Protein AF-A0A7V4Q4X7-F1 (afdb_monomer)

Solvent-accessible surface area (backbone atoms only — not comparable to full-atom values): 3614 Å² total; per-residue (Å²): 118,56,55,65,74,62,47,66,76,51,65,87,52,95,72,38,78,39,72,35,71,58,84,83,44,58,46,58,82,76,30,76,39,74,44,75,39,58,58,86,62,48,53,60,56,52,52,51,52,54,50,52,56,53,63,76,74,109

Foldseek 3Di:
DPDVVVCVVCVPPPAAEEEECDPPDPVVVVHPYYDHDDPVVPVVVVVVVVVVVVVVVD

pLDDT: mean 90.33, std 10.54, range [55.0, 98.06]

Radius of gyration: 13.6 Å; Cα contacts (8 Å, |Δi|>4): 50; chains: 1; bounding box: 37×21×30 Å

Sequence (58 aa):
SGAIQHLVGMQDSDVVIAINRDPEAPIFQVASYGIVGDLFRIIPALTSKLRALKASRS

Nearest PDB structures (foldseek):
  7koe-assembly1_F  TM=9.724E-01  e=6.018E-04  Thermotoga maritima MSB8
  5ol2-assembly2_D  TM=9.364E-01  e=4.767E-03  Clostridioides difficile
  2czg-assembly1_A  TM=6.832E-01  e=2.205E+00  Pyrococcus horikoshii OT3
  2czg-assembly1_B  TM=6.828E-01  e=2.544E+00  Pyrococcus horikoshii OT3
  1kj9-assembly1_B  TM=6.215E-01  e=2.544E+00  Escherichia coli

Structure (mmCIF, N/CA/C/O backbone):
data_AF-A0A7V4Q4X7-F1
#
_entry.id   AF-A0A7V4Q4X7-F1
#
loop_
_atom_site.group_PDB
_atom_site.id
_atom_site.type_symbol
_atom_site.label_atom_id
_atom_site.label_alt_id
_atom_site.label_comp_id
_atom_site.label_asym_id
_atom_site.label_entity_id
_atom_site.label_seq_id
_atom_site.pdbx_PDB_ins_code
_atom_site.Cartn_x
_atom_site.Cartn_y
_atom_site.Cartn_z
_atom_site.occupancy
_atom_site.B_iso_or_equiv
_atom_site.auth_seq_id
_atom_site.auth_comp_id
_atom_site.auth_asym_id
_atom_site.auth_atom_id
_atom_site.pdbx_PDB_model_num
ATOM 1 N N . SER A 1 1 ? 11.032 1.082 -5.646 1.00 55.00 1 SER A N 1
ATOM 2 C CA . SER A 1 1 ? 10.754 -0.109 -6.476 1.00 55.00 1 SER A CA 1
ATOM 3 C C . SER A 1 1 ? 10.863 -1.441 -5.724 1.00 55.00 1 SER A C 1
ATOM 5 O O . SER A 1 1 ? 10.585 -2.455 -6.342 1.00 55.00 1 SER A O 1
ATOM 7 N N . GLY A 1 2 ? 11.206 -1.484 -4.424 1.00 58.06 2 GLY A N 1
ATOM 8 C CA . GLY A 1 2 ? 11.453 -2.751 -3.706 1.00 58.06 2 GLY A C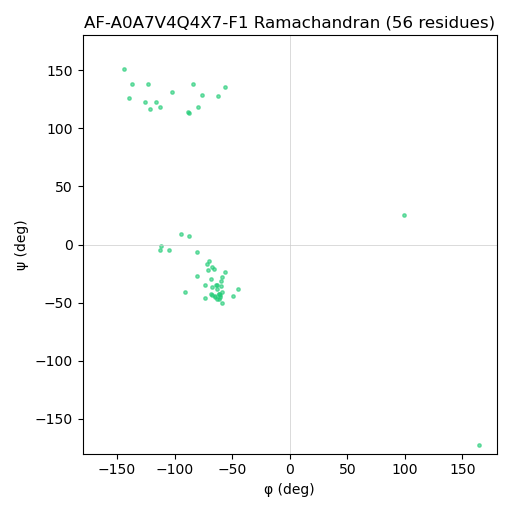A 1
ATOM 9 C C . GLY A 1 2 ? 12.938 -3.103 -3.563 1.00 58.06 2 GLY A C 1
ATOM 10 O O . GLY A 1 2 ? 13.282 -4.270 -3.443 1.00 58.06 2 GLY A O 1
ATOM 11 N N . ALA A 1 3 ? 13.834 -2.106 -3.596 1.00 72.38 3 ALA A N 1
ATOM 12 C CA . ALA A 1 3 ? 15.246 -2.333 -3.299 1.00 72.38 3 ALA A CA 1
ATOM 13 C C . ALA A 1 3 ? 15.379 -2.976 -1.909 1.00 72.38 3 ALA A C 1
ATOM 15 O O . ALA A 1 3 ? 14.727 -2.521 -0.969 1.00 72.38 3 ALA A O 1
ATOM 16 N N . ILE A 1 4 ? 16.228 -3.999 -1.791 1.00 71.88 4 ILE A N 1
ATOM 17 C CA . ILE A 1 4 ? 16.393 -4.857 -0.601 1.00 71.88 4 ILE A CA 1
ATOM 18 C C . ILE A 1 4 ? 16.458 -4.047 0.706 1.00 71.88 4 ILE A C 1
ATOM 20 O O . ILE A 1 4 ? 15.838 -4.413 1.696 1.00 71.88 4 ILE A O 1
ATOM 24 N N . GLN A 1 5 ? 17.122 -2.890 0.689 1.00 73.75 5 GLN A N 1
ATOM 25 C CA . GLN A 1 5 ? 17.256 -1.996 1.846 1.00 73.75 5 GLN A CA 1
ATOM 26 C C . GLN A 1 5 ? 15.922 -1.417 2.354 1.00 73.75 5 GLN A C 1
ATOM 28 O O . GLN A 1 5 ? 15.747 -1.262 3.557 1.00 73.75 5 GLN A O 1
ATOM 33 N N . HIS A 1 6 ? 14.963 -1.126 1.469 1.00 73.06 6 HIS A N 1
ATOM 34 C CA . HIS A 1 6 ? 13.623 -0.697 1.883 1.00 73.06 6 HIS A CA 1
ATOM 35 C C . HIS A 1 6 ? 12.808 -1.867 2.447 1.00 73.06 6 HIS A C 1
ATOM 37 O O . HIS A 1 6 ? 12.031 -1.661 3.371 1.00 73.06 6 HIS A O 1
ATOM 43 N N . LEU A 1 7 ? 12.988 -3.077 1.901 1.00 75.06 7 LEU A N 1
ATOM 44 C CA . LEU A 1 7 ? 12.266 -4.279 2.331 1.00 75.06 7 LEU A CA 1
ATOM 45 C C . LEU A 1 7 ? 12.668 -4.711 3.744 1.00 75.06 7 LEU A C 1
ATOM 47 O O . LEU A 1 7 ? 11.800 -4.985 4.565 1.00 75.06 7 LEU A O 1
ATOM 51 N N . VAL A 1 8 ? 13.968 -4.687 4.049 1.00 77.62 8 VAL A N 1
ATOM 52 C CA . VAL A 1 8 ? 14.483 -4.975 5.399 1.00 77.62 8 VAL A CA 1
ATOM 53 C C . VAL A 1 8 ? 13.893 -4.009 6.429 1.00 77.62 8 VAL A C 1
ATOM 55 O O . VAL A 1 8 ? 13.483 -4.432 7.501 1.00 77.62 8 VAL A O 1
ATOM 58 N N . GLY A 1 9 ? 13.773 -2.721 6.091 1.00 78.50 9 GLY A N 1
ATOM 59 C CA . GLY A 1 9 ? 13.207 -1.717 6.998 1.00 78.50 9 GLY A CA 1
ATOM 60 C C . GLY A 1 9 ? 11.698 -1.835 7.249 1.00 78.50 9 GLY A C 1
ATOM 61 O O . GLY A 1 9 ? 11.199 -1.200 8.171 1.00 78.50 9 GLY A O 1
ATOM 62 N N . MET A 1 10 ? 10.966 -2.614 6.444 1.00 84.44 10 MET A N 1
ATOM 63 C CA . MET A 1 10 ? 9.517 -2.817 6.597 1.00 84.44 10 MET A CA 1
ATOM 64 C C . MET A 1 10 ? 9.140 -4.242 7.021 1.00 84.44 10 MET A C 1
ATOM 66 O O . MET A 1 10 ? 7.954 -4.505 7.208 1.00 84.44 10 MET A O 1
ATOM 70 N N . GLN A 1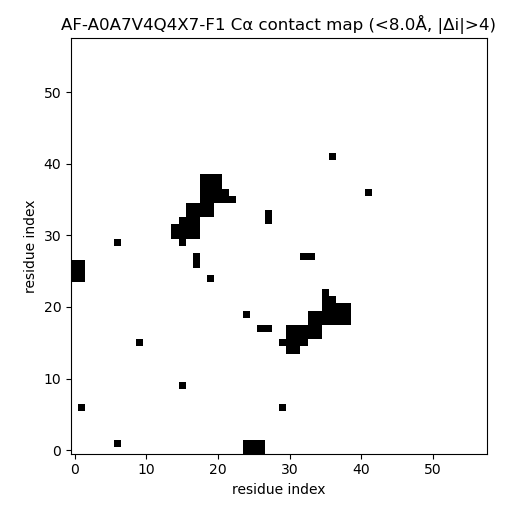 11 ? 10.118 -5.142 7.180 1.00 78.81 11 GLN A N 1
ATOM 71 C CA . GLN A 1 11 ? 9.893 -6.576 7.390 1.00 78.81 11 GLN A CA 1
ATOM 72 C C . GLN A 1 11 ? 9.075 -6.890 8.654 1.00 78.81 11 GLN A C 1
ATOM 74 O O . GLN A 1 11 ? 8.298 -7.840 8.641 1.00 78.81 11 GLN A O 1
ATOM 79 N N . ASP A 1 12 ? 9.195 -6.065 9.696 1.00 86.38 12 ASP A N 1
ATOM 80 C CA . ASP A 1 12 ? 8.490 -6.248 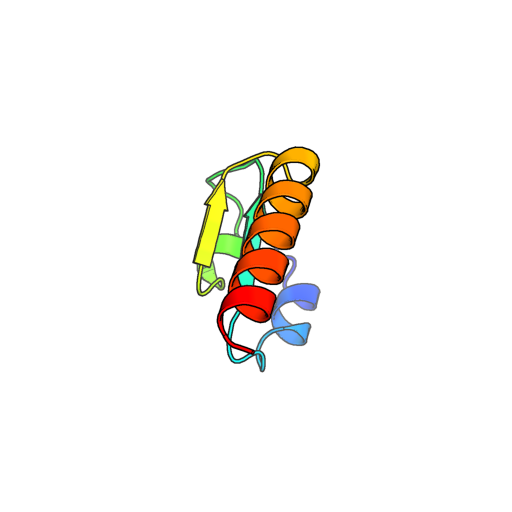10.974 1.00 86.38 12 ASP A CA 1
ATOM 81 C C . ASP A 1 12 ? 7.086 -5.610 11.003 1.00 86.38 12 ASP A C 1
ATOM 83 O O . ASP A 1 12 ? 6.454 -5.533 12.054 1.00 86.38 12 ASP A O 1
ATOM 87 N N . SER A 1 13 ? 6.586 -5.098 9.873 1.00 92.12 13 SER A N 1
ATOM 88 C CA . SER A 1 13 ? 5.241 -4.511 9.815 1.00 92.12 13 SER A CA 1
ATOM 89 C C . SER A 1 13 ? 4.165 -5.599 9.790 1.00 92.12 13 SER A C 1
ATOM 91 O O . SER A 1 13 ? 4.172 -6.442 8.898 1.00 92.12 13 SER A O 1
ATOM 93 N N . ASP A 1 14 ? 3.169 -5.512 10.681 1.00 93.38 14 ASP A N 1
ATOM 94 C CA . ASP A 1 14 ? 2.015 -6.432 10.688 1.00 93.38 14 ASP A CA 1
ATOM 95 C C . ASP A 1 14 ? 1.215 -6.390 9.374 1.00 93.38 14 ASP A C 1
ATOM 97 O O . ASP A 1 14 ? 0.660 -7.394 8.925 1.00 93.38 14 ASP A O 1
ATOM 101 N N . VAL A 1 15 ? 1.115 -5.204 8.762 1.00 94.25 15 VAL A N 1
ATOM 102 C CA . VAL A 1 15 ? 0.359 -4.977 7.525 1.00 94.25 15 VAL A CA 1
ATOM 103 C C . VAL A 1 15 ? 1.127 -4.044 6.599 1.00 94.25 15 VAL A C 1
ATOM 105 O O . VAL A 1 15 ? 1.442 -2.911 6.962 1.00 94.25 15 VAL A O 1
ATOM 108 N N . VAL A 1 16 ? 1.338 -4.487 5.360 1.00 93.19 16 VAL A N 1
ATOM 109 C CA . VAL A 1 16 ? 1.958 -3.694 4.291 1.00 93.19 16 VAL A CA 1
ATOM 110 C C . VAL A 1 16 ? 0.943 -3.470 3.170 1.00 93.19 16 VAL A C 1
ATOM 112 O O . VAL A 1 16 ? 0.416 -4.422 2.595 1.00 93.19 16 VAL A O 1
ATOM 115 N N . ILE A 1 17 ? 0.667 -2.205 2.839 1.00 95.12 17 ILE A N 1
ATOM 116 C CA . ILE A 1 17 ? -0.218 -1.822 1.727 1.00 95.12 17 ILE A CA 1
ATOM 117 C C . ILE A 1 17 ? 0.621 -1.151 0.640 1.00 95.12 17 ILE A C 1
ATOM 119 O O . ILE A 1 17 ? 1.199 -0.088 0.864 1.00 95.12 17 ILE A O 1
ATOM 123 N N . ALA A 1 18 ? 0.659 -1.748 -0.549 1.00 95.00 18 ALA A N 1
ATOM 124 C CA . ALA A 1 18 ? 1.373 -1.216 -1.702 1.00 95.00 18 ALA A CA 1
ATOM 125 C C . ALA A 1 18 ? 0.415 -0.544 -2.696 1.00 95.00 18 ALA A C 1
ATOM 127 O O . ALA A 1 18 ? -0.586 -1.128 -3.107 1.00 95.00 18 ALA A O 1
ATOM 128 N N . ILE A 1 19 ? 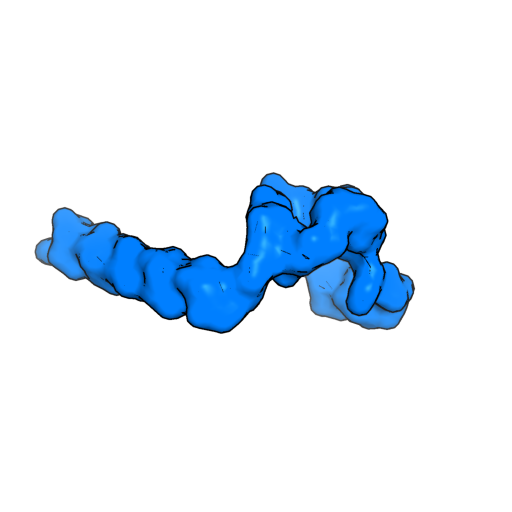0.753 0.676 -3.125 1.00 97.38 19 ILE A N 1
ATOM 129 C CA . ILE A 1 19 ? 0.085 1.386 -4.223 1.00 97.38 19 ILE A CA 1
ATOM 130 C C . ILE A 1 19 ? 1.140 1.698 -5.281 1.00 97.38 19 ILE A C 1
ATOM 132 O O . ILE A 1 19 ? 2.090 2.433 -5.006 1.00 97.38 19 ILE A O 1
ATOM 136 N N . ASN A 1 20 ? 0.992 1.144 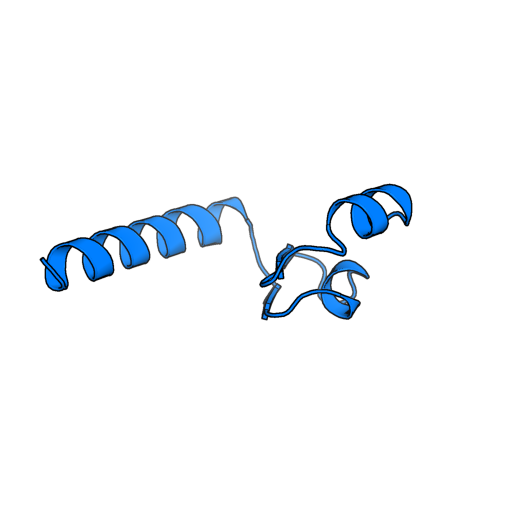-6.482 1.00 96.19 20 ASN A N 1
ATOM 137 C CA . ASN A 1 20 ? 1.941 1.351 -7.576 1.00 96.19 20 ASN A CA 1
ATOM 138 C C . ASN A 1 20 ? 1.213 1.422 -8.920 1.00 96.19 20 ASN A C 1
ATOM 140 O O . ASN A 1 20 ? 0.170 0.810 -9.082 1.00 96.19 20 ASN A O 1
ATOM 144 N N . ARG A 1 21 ? 1.746 2.154 -9.898 1.00 97.06 21 ARG A N 1
ATOM 145 C CA . ARG A 1 21 ? 1.193 2.177 -11.263 1.00 97.06 21 ARG A CA 1
ATOM 146 C C . ARG A 1 21 ? 1.625 0.963 -12.087 1.00 97.06 21 ARG A C 1
ATOM 148 O O . ARG A 1 21 ? 0.913 0.593 -13.011 1.00 97.06 21 ARG A O 1
ATOM 155 N N . ASP A 1 22 ? 2.778 0.388 -11.764 1.00 96.88 22 ASP A N 1
ATOM 156 C CA . ASP A 1 22 ? 3.330 -0.793 -12.420 1.00 96.88 22 ASP A CA 1
ATOM 157 C C . ASP A 1 22 ? 2.807 -2.068 -11.735 1.00 96.88 22 ASP A C 1
ATOM 159 O O . ASP A 1 22 ? 3.136 -2.261 -10.561 1.00 96.88 22 ASP A O 1
ATOM 163 N N . PRO A 1 23 ? 2.002 -2.913 -12.412 1.00 96.12 23 PRO A N 1
ATOM 164 C CA . PRO A 1 23 ? 1.483 -4.161 -11.847 1.00 96.12 23 PRO A CA 1
ATOM 165 C C . PRO A 1 23 ? 2.573 -5.200 -11.549 1.00 96.12 23 PRO A C 1
ATOM 167 O O . PRO A 1 23 ? 2.362 -6.050 -10.690 1.00 96.12 23 PRO A O 1
ATOM 170 N N . GLU A 1 24 ? 3.742 -5.101 -12.184 1.00 95.50 24 GLU A N 1
ATOM 171 C CA . GLU A 1 24 ? 4.854 -6.046 -12.022 1.00 95.50 24 GLU A CA 1
ATOM 172 C C . GLU A 1 24 ? 5.868 -5.586 -10.957 1.00 95.50 24 GLU A C 1
ATOM 174 O O . GLU A 1 24 ? 6.943 -6.168 -10.792 1.00 95.50 24 GLU A O 1
ATOM 179 N N . ALA A 1 25 ? 5.548 -4.527 -10.203 1.00 93.44 25 ALA A N 1
ATOM 180 C CA . ALA A 1 25 ? 6.457 -3.959 -9.218 1.00 93.44 25 ALA A CA 1
ATOM 181 C C . ALA A 1 25 ? 6.800 -4.973 -8.096 1.00 93.44 25 ALA A C 1
ATOM 183 O O . ALA A 1 25 ? 5.894 -5.441 -7.399 1.00 93.44 25 ALA A O 1
ATOM 184 N N . PRO A 1 26 ? 8.095 -5.221 -7.791 1.00 89.88 26 PRO A N 1
ATOM 185 C CA . PRO A 1 26 ? 8.523 -6.208 -6.788 1.00 89.88 26 PRO A CA 1
ATOM 186 C C . PRO A 1 26 ? 7.944 -6.022 -5.379 1.00 89.88 26 PRO A C 1
ATOM 188 O O . PRO A 1 26 ? 7.849 -6.977 -4.615 1.00 89.88 26 PRO A O 1
ATOM 191 N N . ILE A 1 27 ? 7.523 -4.804 -5.022 1.00 90.62 27 ILE A N 1
ATOM 192 C CA . ILE A 1 27 ? 6.889 -4.510 -3.728 1.00 90.62 27 ILE A CA 1
ATOM 193 C C . ILE A 1 27 ? 5.610 -5.329 -3.496 1.00 90.62 27 ILE A C 1
ATOM 195 O O . ILE A 1 27 ? 5.278 -5.624 -2.352 1.00 90.62 27 ILE A O 1
ATOM 199 N N . PHE A 1 28 ? 4.909 -5.734 -4.559 1.00 92.69 28 PHE A N 1
ATOM 200 C CA . PHE A 1 28 ? 3.706 -6.553 -4.427 1.00 92.69 28 PHE A CA 1
ATOM 201 C C . PHE A 1 28 ? 3.992 -7.965 -3.911 1.00 92.69 28 PHE A C 1
ATOM 203 O O . PHE A 1 28 ? 3.094 -8.583 -3.355 1.00 92.69 28 PHE A O 1
ATOM 210 N N . GLN A 1 29 ? 5.233 -8.451 -4.011 1.00 90.62 29 GLN A N 1
ATOM 211 C CA . GLN A 1 29 ? 5.621 -9.763 -3.481 1.00 90.62 29 GLN A CA 1
ATOM 212 C C . GLN A 1 29 ? 5.669 -9.795 -1.948 1.00 90.62 29 GLN A C 1
ATOM 214 O O . GLN A 1 29 ? 5.583 -10.866 -1.357 1.00 90.62 29 GLN A O 1
ATOM 219 N N . VAL A 1 30 ? 5.815 -8.632 -1.305 1.00 88.81 30 VAL A N 1
ATOM 220 C CA . VAL A 1 30 ? 5.910 -8.509 0.160 1.00 88.81 30 VAL A CA 1
ATOM 221 C C . VAL A 1 30 ? 4.707 -7.797 0.785 1.00 88.81 30 VAL A C 1
ATOM 223 O O . VAL A 1 30 ? 4.638 -7.656 2.002 1.00 88.81 30 VAL A O 1
ATOM 226 N N . ALA A 1 31 ? 3.779 -7.288 -0.029 1.00 93.12 31 ALA A N 1
ATOM 227 C CA . ALA A 1 31 ? 2.639 -6.524 0.454 1.00 93.12 31 ALA A CA 1
ATOM 228 C C . ALA A 1 31 ? 1.492 -7.448 0.881 1.00 93.12 31 ALA A C 1
ATOM 230 O O . ALA A 1 31 ? 1.137 -8.380 0.166 1.00 93.12 31 ALA A O 1
ATOM 231 N N . SER A 1 32 ? 0.847 -7.141 2.007 1.00 95.25 32 SER A N 1
ATOM 232 C CA . SER A 1 32 ? -0.396 -7.801 2.429 1.00 95.25 32 SER A CA 1
ATOM 233 C C . SER A 1 32 ? -1.552 -7.461 1.484 1.00 95.25 32 SER A C 1
ATOM 235 O O . SER A 1 32 ? -2.399 -8.303 1.197 1.00 95.25 32 SER A O 1
ATOM 237 N N . TYR A 1 33 ? -1.581 -6.217 0.995 1.00 96.56 33 TYR A N 1
ATOM 238 C CA . TYR A 1 33 ? -2.566 -5.730 0.032 1.00 96.56 33 TYR A CA 1
ATOM 239 C C . TYR A 1 33 ? -1.885 -4.886 -1.047 1.00 96.56 33 TYR A C 1
ATOM 241 O O . TYR A 1 33 ? -1.033 -4.049 -0.743 1.00 96.56 33 TYR A O 1
ATOM 249 N N . GLY A 1 34 ? -2.296 -5.064 -2.303 1.00 96.38 34 GLY A N 1
ATOM 250 C CA . GLY A 1 34 ? -1.776 -4.319 -3.451 1.00 96.38 34 GLY A CA 1
ATOM 251 C C . GLY A 1 34 ? -2.878 -3.599 -4.225 1.00 96.38 34 GLY A C 1
ATOM 252 O O . GLY A 1 34 ? -3.945 -4.162 -4.461 1.00 96.38 34 GLY A O 1
ATOM 253 N N . ILE A 1 35 ? -2.620 -2.357 -4.637 1.00 98.06 35 ILE A N 1
ATOM 254 C CA . ILE A 1 35 ? -3.481 -1.587 -5.540 1.00 98.06 35 ILE A CA 1
ATOM 255 C C . ILE A 1 35 ? -2.643 -1.104 -6.723 1.00 98.06 35 ILE A C 1
ATOM 257 O O . ILE A 1 35 ? -1.670 -0.365 -6.544 1.00 98.06 35 ILE A O 1
ATOM 261 N N . VAL A 1 36 ? -3.059 -1.477 -7.935 1.00 98.00 36 VAL A N 1
ATOM 262 C CA . VAL A 1 36 ? -2.470 -0.953 -9.170 1.00 98.00 36 VAL A CA 1
ATOM 263 C C . VAL A 1 36 ? -3.193 0.335 -9.566 1.00 98.00 36 VAL A C 1
ATOM 265 O O . VAL A 1 36 ? -4.379 0.314 -9.894 1.00 98.00 36 VAL A O 1
ATOM 268 N N . GLY A 1 37 ? -2.507 1.476 -9.513 1.00 97.25 37 GLY A N 1
ATOM 269 C CA . GLY A 1 37 ? -3.067 2.759 -9.923 1.00 97.25 37 GLY A CA 1
ATOM 270 C C . GLY A 1 37 ? -2.289 3.984 -9.451 1.00 97.25 37 GLY A C 1
ATOM 271 O O . GLY A 1 37 ? -1.180 3.911 -8.923 1.00 97.25 37 GLY A O 1
ATOM 272 N N . ASP A 1 38 ? -2.882 5.154 -9.685 1.00 97.25 38 ASP A N 1
ATOM 273 C CA . ASP A 1 38 ? -2.260 6.437 -9.373 1.00 97.25 38 ASP A CA 1
ATOM 274 C C . ASP A 1 38 ? -2.381 6.794 -7.884 1.00 97.25 38 ASP A C 1
ATOM 276 O O . ASP A 1 38 ? -3.485 7.009 -7.373 1.00 97.25 38 ASP A O 1
ATOM 280 N N . LEU A 1 39 ? -1.234 6.936 -7.214 1.00 96.38 39 LEU A N 1
ATOM 281 C CA . LEU A 1 39 ? -1.122 7.345 -5.815 1.00 96.38 39 LEU A CA 1
ATOM 282 C C . LEU A 1 39 ? -1.943 8.605 -5.504 1.00 96.38 39 LEU A C 1
ATOM 284 O O . LEU A 1 39 ? -2.669 8.635 -4.509 1.00 96.38 39 LEU A O 1
ATOM 288 N N . PHE A 1 40 ? -1.884 9.619 -6.374 1.00 96.88 40 PHE A N 1
ATOM 289 C CA . PHE A 1 40 ? -2.562 10.901 -6.152 1.00 96.88 40 PHE A CA 1
ATOM 290 C C . PHE A 1 40 ? -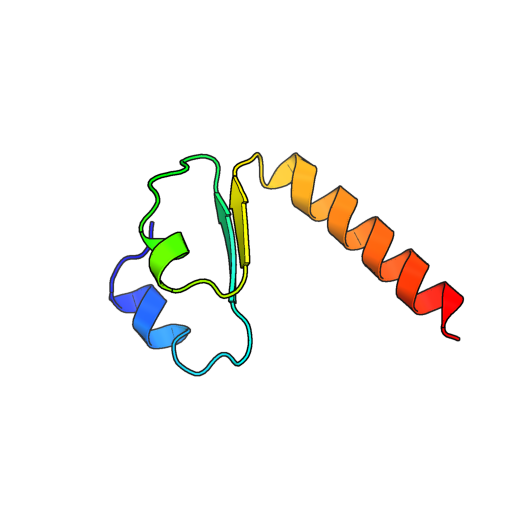4.084 10.817 -6.293 1.00 96.88 40 PHE A C 1
ATOM 292 O O . PHE A 1 40 ? -4.791 11.698 -5.812 1.00 96.88 40 PHE A O 1
ATOM 299 N N . ARG A 1 41 ? -4.607 9.753 -6.911 1.00 97.31 41 ARG A N 1
ATOM 300 C CA . ARG A 1 41 ? -6.050 9.475 -6.957 1.00 97.31 41 ARG A CA 1
ATOM 301 C C . ARG A 1 41 ? -6.485 8.592 -5.793 1.00 97.31 41 ARG A C 1
ATOM 303 O O . ARG A 1 41 ? -7.530 8.829 -5.192 1.00 97.31 41 ARG A O 1
ATOM 310 N N . ILE A 1 42 ? -5.679 7.584 -5.468 1.00 97.62 42 ILE A N 1
ATOM 311 C CA . ILE A 1 42 ? -6.029 6.555 -4.485 1.00 97.62 42 ILE A CA 1
ATOM 312 C C . ILE A 1 42 ? -5.961 7.101 -3.054 1.00 97.62 42 ILE A C 1
ATOM 314 O O . ILE A 1 42 ? -6.900 6.894 -2.286 1.00 97.62 42 ILE A O 1
ATOM 318 N N . ILE A 1 43 ? -4.898 7.826 -2.686 1.00 97.19 43 ILE A N 1
ATOM 319 C CA . ILE A 1 43 ? -4.694 8.289 -1.303 1.00 97.19 43 ILE A CA 1
ATOM 320 C C . ILE A 1 43 ? -5.816 9.220 -0.813 1.00 97.19 43 ILE A C 1
ATOM 322 O O . ILE A 1 43 ? -6.339 8.967 0.281 1.00 97.19 43 ILE A O 1
ATOM 326 N N . PRO A 1 44 ? -6.258 10.245 -1.575 1.00 97.88 44 PRO A N 1
ATOM 327 C CA . PRO A 1 44 ? -7.370 11.091 -1.140 1.00 97.88 44 PRO A CA 1
ATOM 328 C C . PRO A 1 44 ? -8.677 10.307 -0.958 1.00 97.88 44 PRO A C 1
ATOM 330 O O . PRO A 1 44 ? -9.365 10.479 0.052 1.00 97.88 44 PRO A O 1
ATOM 333 N N . ALA A 1 45 ? -8.995 9.401 -1.890 1.00 97.44 45 ALA A N 1
ATOM 334 C CA . ALA A 1 45 ? -10.214 8.595 -1.843 1.00 97.44 45 ALA A CA 1
ATOM 335 C C . ALA A 1 45 ? -10.229 7.628 -0.646 1.00 97.44 45 ALA A C 1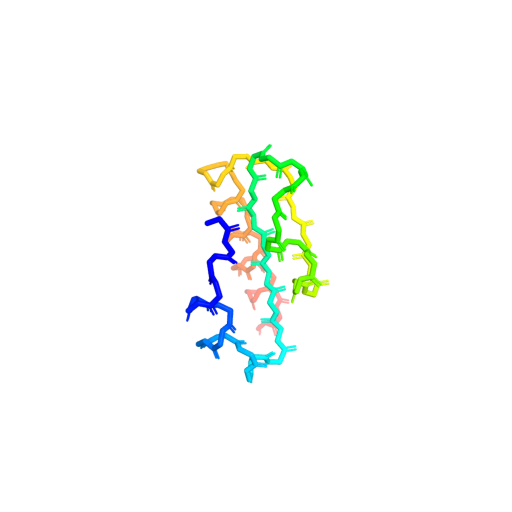
ATOM 337 O O . ALA A 1 45 ? -11.233 7.533 0.066 1.00 97.44 45 ALA A O 1
ATOM 338 N N . LEU A 1 46 ? -9.107 6.946 -0.389 1.00 97.06 46 LEU A N 1
ATOM 339 C CA . LEU A 1 46 ? -8.947 6.050 0.755 1.00 97.06 46 LEU A CA 1
ATOM 340 C C . LEU A 1 46 ? -9.055 6.818 2.078 1.00 97.06 46 LEU A C 1
ATOM 342 O O . LEU A 1 46 ? -9.812 6.425 2.964 1.00 97.06 46 LEU A O 1
ATOM 346 N N . THR A 1 47 ? -8.357 7.950 2.189 1.00 97.12 47 THR A N 1
ATOM 347 C CA . THR A 1 47 ? -8.364 8.787 3.397 1.00 97.12 47 THR A CA 1
ATOM 348 C C . THR A 1 47 ? -9.766 9.299 3.719 1.00 97.12 47 THR A C 1
ATOM 350 O O . THR A 1 47 ? -10.187 9.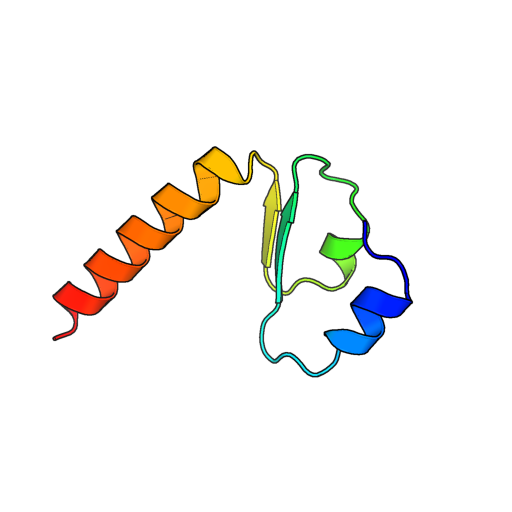243 4.874 1.00 97.12 47 THR A O 1
ATOM 353 N N . SER A 1 48 ? -10.509 9.761 2.708 1.00 97.81 48 SER A N 1
ATOM 354 C CA . SER A 1 48 ? -11.892 10.217 2.874 1.00 97.81 48 SER A CA 1
ATOM 355 C C . SER A 1 48 ? -12.790 9.107 3.433 1.00 97.81 48 SER A C 1
ATOM 357 O O . SER A 1 48 ? -13.430 9.290 4.471 1.00 97.81 48 SER A O 1
ATOM 359 N N . LYS A 1 49 ? -12.757 7.912 2.823 1.00 97.19 49 LYS A N 1
ATOM 360 C CA . LYS A 1 49 ? -13.541 6.756 3.286 1.00 97.19 49 LYS A CA 1
ATOM 361 C C . LYS A 1 49 ? -13.174 6.326 4.705 1.00 97.19 49 LYS A C 1
ATOM 363 O O . LYS A 1 49 ? -14.067 6.065 5.506 1.00 97.19 49 LYS A O 1
ATOM 368 N N . LEU A 1 50 ? -11.883 6.284 5.045 1.00 96.44 50 LEU A N 1
ATOM 369 C CA . LEU A 1 50 ? -11.436 5.917 6.393 1.00 96.44 50 LEU A CA 1
ATOM 370 C C . LEU A 1 50 ? -11.917 6.914 7.451 1.00 96.44 50 LEU A C 1
ATOM 372 O O . LEU A 1 50 ? -12.300 6.503 8.544 1.00 96.44 50 LEU A O 1
ATOM 376 N N . ARG A 1 51 ? -11.929 8.215 7.140 1.00 97.31 51 ARG A N 1
ATOM 377 C CA . ARG A 1 51 ? -12.471 9.238 8.046 1.00 97.31 51 ARG A CA 1
ATOM 378 C C . ARG A 1 51 ? -13.973 9.066 8.255 1.00 97.31 51 ARG A C 1
ATOM 380 O O . ARG A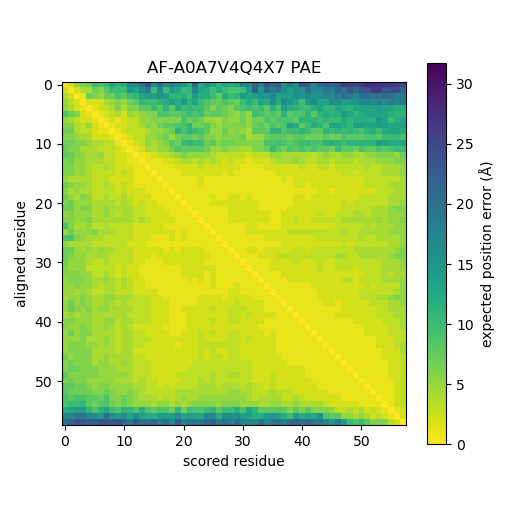 1 51 ? -14.410 9.079 9.400 1.00 97.31 51 ARG A O 1
ATOM 387 N N . ALA A 1 52 ? -14.731 8.841 7.182 1.00 97.50 52 ALA A N 1
ATOM 388 C CA . ALA A 1 52 ? -16.168 8.588 7.270 1.00 97.50 52 ALA A CA 1
ATOM 389 C C . ALA A 1 52 ? -16.484 7.337 8.110 1.00 97.50 52 ALA A C 1
ATOM 391 O O . ALA A 1 52 ? -17.321 7.396 9.004 1.00 97.50 52 ALA A O 1
ATOM 392 N N . LEU A 1 53 ? -15.756 6.235 7.891 1.00 97.44 53 LEU A N 1
ATOM 393 C CA . LEU A 1 53 ? -15.908 4.993 8.660 1.00 97.44 53 LEU A CA 1
ATOM 394 C C . LEU A 1 53 ? -15.559 5.153 10.142 1.00 97.44 53 LEU A C 1
ATOM 396 O O . LEU A 1 53 ? -16.161 4.498 10.988 1.00 97.44 53 LEU A O 1
ATOM 400 N N . LYS A 1 54 ? -14.569 5.991 10.470 1.00 96.19 54 LYS A N 1
ATOM 401 C CA . LYS A 1 54 ? -14.240 6.304 11.866 1.00 96.19 54 LYS A CA 1
ATOM 402 C C . LYS A 1 54 ? -15.346 7.128 12.524 1.00 96.19 54 LYS A C 1
ATOM 404 O O . LYS A 1 54 ? -15.720 6.809 13.642 1.00 96.19 54 LYS A O 1
ATOM 409 N N . ALA A 1 55 ? -15.888 8.122 11.820 1.00 95.00 55 ALA A N 1
ATOM 410 C CA . ALA A 1 55 ? -16.968 8.970 12.323 1.00 95.00 55 ALA A CA 1
ATOM 411 C C . ALA A 1 55 ? -18.304 8.223 12.480 1.00 95.00 55 ALA A C 1
ATOM 413 O O . ALA A 1 55 ? -19.091 8.563 13.349 1.00 95.00 55 ALA A O 1
ATOM 414 N N . SER A 1 56 ? -18.568 7.193 11.667 1.00 93.81 56 SER A N 1
ATOM 415 C CA . SER A 1 56 ? -19.781 6.371 11.793 1.00 93.81 56 SER A CA 1
ATOM 416 C C . SER A 1 56 ? -19.698 5.303 12.892 1.00 93.81 56 SER A C 1
ATOM 418 O O . SER A 1 56 ? -20.657 4.563 13.091 1.00 93.81 56 SER A O 1
ATOM 420 N N . ARG A 1 57 ? -18.528 5.132 13.521 1.00 87.38 57 ARG A N 1
ATOM 421 C CA . ARG A 1 57 ? -18.275 4.152 14.594 1.00 87.38 57 ARG A CA 1
ATOM 422 C C . ARG A 1 57 ? -18.189 4.793 15.985 1.00 87.38 57 ARG A C 1
ATOM 424 O O . ARG A 1 57 ? -18.030 4.061 16.957 1.00 87.38 57 ARG A O 1
ATOM 431 N N . SER A 1 58 ? -18.248 6.120 16.053 1.00 62.97 58 SER A N 1
ATOM 432 C CA . SER A 1 58 ? -18.303 6.946 17.267 1.00 62.97 58 SER A CA 1
ATOM 433 C C . SER A 1 58 ? -19.720 7.434 17.506 1.00 62.97 58 SER A C 1
ATOM 435 O O . SER A 1 58 ? -20.138 7.436 18.679 1.00 62.97 58 SER A O 1
#

Mean predicted aligned error: 4.61 Å

Secondary structure (DSSP, 8-state):
---HHHHHTTTT-S--EEEES-TT-GGGGT-SEEEES-HHHHHHHHHHHHHHHHHTT-